Protein AF-A0A7V8ALY2-F1 (afdb_monomer)

Sequence (125 aa):
MNHLRNVELLQRAVDASQAALEVRSQETAPLLWAASQNNLGSALFMLGRNANDSEYLQQSVEAFRSALQVYELHGAVKMVVVAEKNLAKAVPLLESLRRRRVARPEWARNHAEDDGPEETPHLEN

Structure (mmCIF, N/CA/C/O backbone):
data_AF-A0A7V8ALY2-F1
#
_entry.id   AF-A0A7V8ALY2-F1
#
loop_
_atom_site.group_PDB
_atom_site.id
_atom_site.type_symbol
_atom_site.label_atom_id
_atom_site.label_alt_id
_atom_site.label_comp_id
_atom_site.label_asym_id
_atom_site.label_entity_id
_atom_site.label_seq_id
_atom_site.pdbx_PDB_ins_code
_atom_site.Cartn_x
_atom_site.Cartn_y
_atom_site.Cartn_z
_atom_site.occupancy
_atom_site.B_iso_or_equiv
_atom_site.auth_seq_id
_atom_site.auth_comp_id
_atom_site.auth_asym_id
_atom_site.auth_atom_id
_atom_site.pdbx_PDB_model_num
ATOM 1 N N . MET A 1 1 ? 4.102 -19.091 -20.046 1.0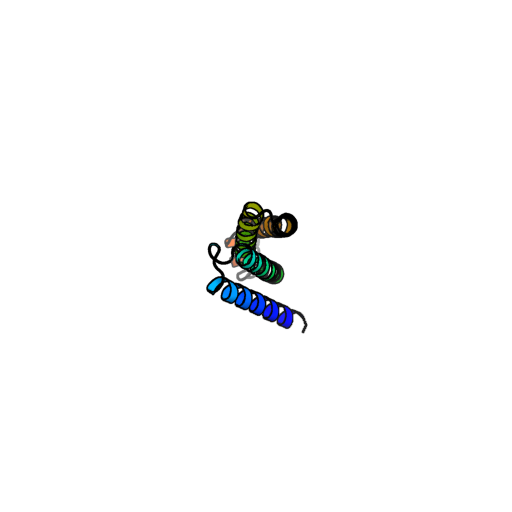0 45.12 1 MET A N 1
ATOM 2 C CA . MET A 1 1 ? 2.665 -18.772 -19.854 1.00 45.12 1 MET A CA 1
ATOM 3 C C . MET A 1 1 ? 2.280 -18.296 -18.433 1.00 45.12 1 MET A C 1
ATOM 5 O O . MET A 1 1 ? 1.096 -18.147 -18.175 1.00 45.12 1 MET A O 1
ATOM 9 N N . ASN A 1 2 ? 3.218 -17.957 -17.526 1.00 53.12 2 ASN A N 1
ATOM 10 C CA . ASN A 1 2 ? 2.896 -17.637 -16.114 1.00 53.12 2 ASN A CA 1
ATOM 11 C C . ASN A 1 2 ? 2.745 -16.139 -15.762 1.00 53.12 2 ASN A C 1
ATOM 13 O O . ASN A 1 2 ? 2.300 -15.826 -14.662 1.00 53.12 2 ASN A O 1
ATOM 17 N N . HIS A 1 3 ? 3.081 -15.202 -16.657 1.00 55.16 3 HIS A N 1
ATOM 18 C CA . HIS A 1 3 ? 3.002 -13.764 -16.344 1.00 55.16 3 HIS A CA 1
ATOM 19 C C . HIS A 1 3 ? 1.584 -13.186 -16.472 1.00 55.16 3 HIS A C 1
ATOM 21 O O . HIS A 1 3 ? 1.175 -12.401 -15.622 1.00 55.16 3 HIS A O 1
ATOM 27 N N . LEU A 1 4 ? 0.807 -13.633 -17.465 1.00 57.31 4 LEU A N 1
ATOM 28 C CA . LEU A 1 4 ? -0.558 -13.145 -17.714 1.00 57.31 4 LEU A CA 1
ATOM 29 C C . LEU A 1 4 ? -1.514 -13.477 -16.558 1.00 57.31 4 LEU A C 1
ATOM 31 O O . LEU A 1 4 ? -2.235 -12.606 -16.083 1.00 57.31 4 LEU A O 1
ATOM 35 N N . ARG A 1 5 ? -1.436 -14.708 -16.031 1.00 61.22 5 ARG A N 1
ATOM 36 C CA . ARG A 1 5 ? -2.252 -15.149 -14.888 1.00 61.22 5 ARG A CA 1
ATOM 37 C C . ARG A 1 5 ? -1.960 -14.338 -13.618 1.00 61.22 5 ARG A C 1
ATOM 39 O O . ARG A 1 5 ? -2.867 -14.109 -12.831 1.00 61.22 5 ARG A O 1
ATOM 46 N N . ASN A 1 6 ? -0.726 -13.868 -13.426 1.00 80.50 6 ASN A N 1
ATOM 47 C CA . ASN A 1 6 ? -0.377 -13.030 -12.276 1.00 80.50 6 ASN A CA 1
ATOM 48 C C . ASN A 1 6 ? -0.916 -11.602 -12.411 1.00 80.50 6 ASN A C 1
ATOM 50 O O . ASN A 1 6 ? -1.407 -11.060 -11.430 1.00 80.50 6 ASN A O 1
ATOM 54 N N . VAL A 1 7 ? -0.861 -10.999 -13.602 1.00 87.94 7 VAL A N 1
ATOM 55 C CA . VAL A 1 7 ? -1.400 -9.644 -13.824 1.00 87.94 7 VAL A CA 1
ATOM 56 C C . VAL A 1 7 ? -2.919 -9.624 -13.654 1.00 87.94 7 VAL A C 1
ATOM 58 O O . VAL A 1 7 ? -3.435 -8.764 -12.950 1.00 87.94 7 VAL A O 1
ATOM 61 N N . GLU A 1 8 ? -3.631 -10.607 -14.209 1.00 89.50 8 GLU A N 1
ATOM 62 C CA . GLU A 1 8 ? -5.090 -10.696 -14.075 1.00 89.50 8 GLU A CA 1
ATOM 63 C C . GLU A 1 8 ? -5.528 -10.874 -12.612 1.00 89.50 8 GLU A C 1
ATOM 65 O O . GLU A 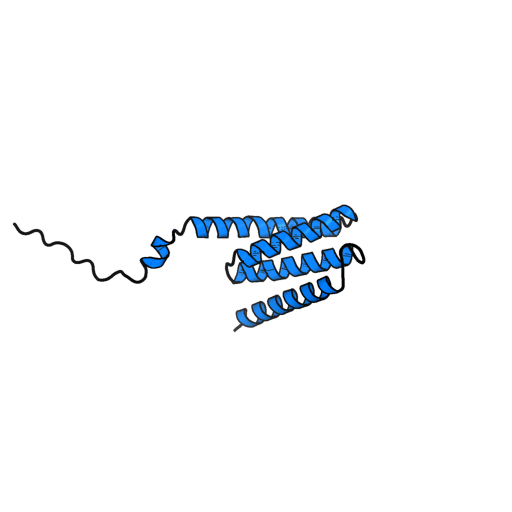1 8 ? -6.460 -10.217 -12.153 1.00 89.50 8 GLU A O 1
ATOM 70 N N . LEU A 1 9 ? -4.831 -11.718 -11.842 1.00 92.56 9 LEU A N 1
ATOM 71 C CA . LEU A 1 9 ? -5.114 -11.892 -10.413 1.00 92.56 9 LEU A CA 1
ATOM 72 C C . LEU A 1 9 ? -4.859 -10.614 -9.608 1.00 92.56 9 LEU A C 1
ATOM 74 O O . LEU A 1 9 ? -5.619 -10.306 -8.692 1.00 92.56 9 LEU A O 1
ATOM 78 N N . LEU A 1 10 ? -3.808 -9.865 -9.948 1.00 94.50 10 LEU A N 1
ATOM 79 C CA . LEU A 1 10 ? -3.521 -8.586 -9.306 1.00 94.50 10 LEU A CA 1
ATOM 80 C C . LEU A 1 10 ? -4.573 -7.533 -9.656 1.00 94.50 10 LEU A C 1
ATOM 82 O O . LEU A 1 10 ? -4.987 -6.797 -8.766 1.00 94.50 10 LEU A O 1
ATOM 86 N N . GLN A 1 11 ? -5.055 -7.502 -10.900 1.00 95.31 11 GLN A N 1
ATOM 87 C CA . GLN A 1 11 ? -6.138 -6.603 -11.291 1.00 95.31 11 GLN A CA 1
ATOM 88 C C . GLN A 1 11 ? -7.428 -6.931 -10.532 1.00 95.31 11 GLN A C 1
ATOM 90 O O . GLN A 1 11 ? -8.017 -6.052 -9.918 1.00 95.31 11 GLN A O 1
ATOM 95 N N . ARG A 1 12 ? -7.795 -8.214 -10.426 1.00 95.38 12 ARG A N 1
ATOM 96 C CA . ARG A 1 12 ? -8.941 -8.631 -9.599 1.00 95.38 12 ARG A CA 1
ATOM 97 C C . ARG A 1 12 ? -8.782 -8.239 -8.127 1.00 95.38 12 ARG A C 1
ATOM 99 O O . ARG A 1 12 ? -9.770 -7.931 -7.469 1.00 95.38 12 ARG A O 1
ATOM 106 N N . ALA A 1 13 ? -7.560 -8.260 -7.592 1.00 96.69 13 ALA A N 1
ATOM 107 C CA . ALA A 1 13 ? -7.294 -7.810 -6.226 1.00 96.69 13 ALA A CA 1
ATOM 108 C C . ALA A 1 13 ? -7.450 -6.286 -6.068 1.00 96.69 13 ALA A C 1
ATOM 110 O O . ALA A 1 13 ? -7.929 -5.841 -5.021 1.00 96.69 13 ALA A O 1
ATOM 111 N N . VAL A 1 14 ? -7.085 -5.502 -7.090 1.00 97.81 14 VAL A N 1
ATOM 112 C CA . VAL A 1 14 ? -7.380 -4.060 -7.159 1.00 97.81 14 VAL A CA 1
ATOM 113 C C . VAL A 1 14 ? -8.890 -3.847 -7.141 1.00 97.81 14 VAL A C 1
ATOM 115 O O . VAL A 1 14 ? -9.381 -3.181 -6.231 1.00 97.81 14 VAL A O 1
ATOM 118 N N . ASP A 1 15 ? -9.618 -4.490 -8.053 1.00 97.50 15 ASP A N 1
ATOM 119 C CA . ASP A 1 15 ? -11.067 -4.318 -8.204 1.00 97.50 15 ASP A CA 1
ATOM 120 C C . ASP A 1 15 ? -11.810 -4.707 -6.912 1.00 97.50 15 ASP A C 1
ATOM 122 O O . ASP A 1 15 ? -12.658 -3.969 -6.413 1.00 97.50 15 ASP A O 1
ATOM 126 N N . ALA A 1 16 ? -11.441 -5.835 -6.294 1.00 97.44 16 ALA A N 1
ATOM 127 C CA . ALA A 1 16 ? -12.030 -6.279 -5.031 1.00 97.44 16 ALA A CA 1
ATOM 128 C C . ALA A 1 16 ? -11.721 -5.328 -3.863 1.00 97.44 16 ALA A C 1
ATOM 130 O O . ALA A 1 16 ? -12.565 -5.125 -2.986 1.00 97.44 16 ALA A O 1
ATOM 131 N N . SER A 1 17 ? -10.519 -4.744 -3.831 1.00 96.94 17 SER A N 1
ATOM 132 C CA . SER A 1 17 ? -10.156 -3.771 -2.797 1.00 96.94 17 SER A CA 1
ATOM 133 C C . SER A 1 17 ? -10.903 -2.451 -2.993 1.00 96.94 17 SER A C 1
ATOM 135 O O . SER A 1 17 ? -11.361 -1.877 -2.010 1.00 96.94 17 SER A O 1
ATOM 137 N N . GLN A 1 18 ? -11.087 -2.003 -4.239 1.00 97.75 18 GLN A N 1
ATOM 138 C CA . GLN A 1 18 ? -11.886 -0.822 -4.579 1.00 97.75 18 GLN A CA 1
ATOM 139 C C . GLN A 1 18 ? -13.361 -1.016 -4.216 1.00 97.75 18 GLN A C 1
ATOM 141 O O . GLN A 1 18 ? -13.910 -0.191 -3.493 1.00 97.75 18 GLN A O 1
ATOM 146 N N . ALA A 1 19 ? -13.965 -2.150 -4.578 1.00 97.50 19 ALA A N 1
ATOM 147 C CA . ALA A 1 19 ? -15.335 -2.479 -4.179 1.00 97.50 19 ALA A CA 1
ATOM 148 C C . ALA A 1 19 ? -15.504 -2.511 -2.647 1.00 97.50 19 ALA A C 1
ATOM 150 O O . ALA A 1 19 ? -16.509 -2.061 -2.100 1.00 97.50 19 ALA A O 1
ATOM 151 N N . ALA A 1 20 ? -14.498 -2.998 -1.912 1.00 96.81 20 ALA A N 1
ATOM 152 C CA . ALA A 1 20 ? -14.525 -2.950 -0.454 1.00 96.81 20 ALA A CA 1
ATOM 153 C C . ALA A 1 20 ? -14.474 -1.512 0.098 1.00 96.81 20 ALA A C 1
ATOM 155 O O . ALA A 1 20 ? -15.075 -1.258 1.143 1.00 96.81 20 ALA A O 1
ATOM 156 N N . LEU A 1 21 ? -13.779 -0.591 -0.578 1.00 97.06 21 LEU A N 1
ATOM 157 C CA . LEU A 1 21 ? -13.685 0.830 -0.216 1.00 97.06 21 LEU A CA 1
ATOM 158 C C . LEU A 1 21 ? -14.959 1.625 -0.544 1.00 97.06 21 LEU A C 1
ATOM 160 O O . LEU A 1 21 ? -15.153 2.691 0.029 1.00 97.06 21 LEU A O 1
ATOM 164 N N . GLU A 1 22 ? -15.840 1.117 -1.409 1.00 95.94 22 GLU A N 1
ATOM 165 C CA . GLU A 1 22 ? -17.167 1.714 -1.640 1.00 95.94 22 GLU A CA 1
ATOM 166 C C . GLU A 1 22 ? -18.114 1.484 -0.454 1.00 95.94 22 GLU A C 1
ATOM 168 O O . GLU A 1 22 ? -18.954 2.326 -0.144 1.00 95.94 22 GLU A O 1
ATOM 173 N N . VAL A 1 23 ? -17.974 0.343 0.227 1.00 95.88 23 VAL A N 1
ATOM 174 C CA . VAL A 1 23 ? -18.842 -0.044 1.353 1.00 95.88 23 VAL A CA 1
ATOM 175 C C . VAL A 1 23 ? -18.235 0.349 2.698 1.00 95.88 23 VAL A C 1
ATOM 177 O O . VAL A 1 23 ? -18.946 0.724 3.628 1.00 95.88 23 VAL A O 1
ATOM 180 N N . ARG A 1 24 ? -16.912 0.230 2.836 1.00 92.56 24 ARG A N 1
ATOM 181 C CA . ARG A 1 24 ? -16.189 0.595 4.057 1.00 92.56 24 ARG A CA 1
ATOM 182 C C . ARG A 1 24 ? -15.766 2.042 3.923 1.00 92.56 24 ARG A C 1
ATOM 184 O O . ARG A 1 24 ? -15.052 2.362 2.986 1.00 92.56 24 ARG A O 1
ATOM 191 N N . SER A 1 25 ? -16.116 2.888 4.884 1.00 94.38 25 SER A N 1
ATOM 192 C CA . SER A 1 25 ? -15.556 4.238 4.974 1.00 94.38 25 SER A CA 1
ATOM 193 C C . SER A 1 25 ? -14.603 4.352 6.158 1.00 94.38 25 SER A C 1
ATOM 195 O O . SER A 1 25 ? -14.657 3.560 7.106 1.00 94.38 25 SER A O 1
ATOM 197 N N . GLN A 1 26 ? -13.735 5.362 6.116 1.00 92.00 26 GLN A N 1
ATOM 198 C CA . GLN A 1 26 ? -12.846 5.686 7.230 1.00 92.00 26 GLN A CA 1
ATOM 199 C C . GLN A 1 26 ? -13.629 5.998 8.519 1.00 92.00 26 GLN A C 1
ATOM 201 O O . GLN A 1 26 ? -13.154 5.702 9.608 1.00 92.00 26 GLN A O 1
ATOM 206 N N . GLU A 1 27 ? -14.844 6.535 8.403 1.00 93.12 27 GLU A N 1
ATOM 207 C CA . GLU A 1 27 ? -15.705 6.887 9.537 1.00 93.12 27 GLU A CA 1
ATOM 208 C C . GLU A 1 27 ? -16.417 5.671 10.144 1.00 93.12 27 GLU A C 1
ATOM 210 O O . GLU A 1 27 ? -16.491 5.528 11.362 1.00 93.12 27 GLU A O 1
ATOM 215 N N . THR A 1 28 ? -16.944 4.780 9.299 1.00 95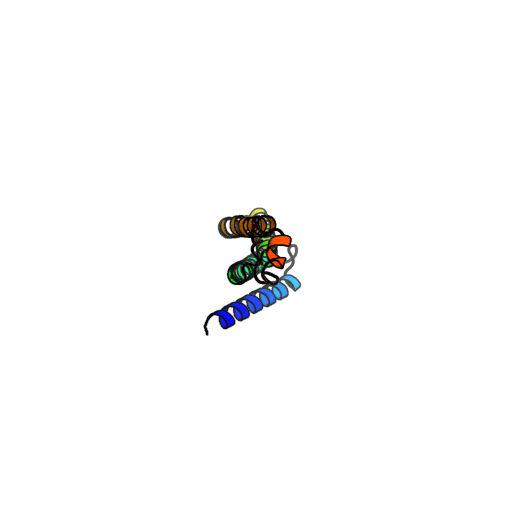.25 28 THR A N 1
ATOM 216 C CA . THR A 1 28 ? -17.816 3.674 9.736 1.00 95.25 28 THR A CA 1
ATOM 217 C C . THR A 1 28 ? -17.044 2.411 10.094 1.00 95.25 28 THR A C 1
ATOM 219 O O . THR A 1 28 ? -17.475 1.633 10.944 1.00 95.25 28 THR A O 1
ATOM 222 N N . ALA A 1 29 ? -15.901 2.185 9.445 1.00 97.31 29 ALA A N 1
ATOM 223 C CA . ALA A 1 29 ? -15.109 0.975 9.605 1.00 97.31 29 ALA A CA 1
ATOM 224 C C . ALA A 1 29 ? -13.606 1.256 9.400 1.00 97.31 29 ALA A C 1
ATOM 226 O O . ALA A 1 29 ? -12.989 0.644 8.523 1.00 97.31 29 ALA A O 1
ATOM 227 N N . PRO A 1 30 ? -12.981 2.135 10.210 1.00 97.94 30 PRO A N 1
ATOM 228 C CA . PRO A 1 30 ? -11.638 2.671 9.963 1.00 97.94 30 PRO A CA 1
ATOM 229 C C . PRO A 1 30 ? -10.579 1.591 9.726 1.00 97.94 30 PRO A C 1
ATOM 231 O O . PRO A 1 30 ? -9.879 1.606 8.715 1.00 97.94 30 PRO A O 1
ATOM 234 N N . LEU A 1 31 ? -10.486 0.594 10.611 1.00 98.25 31 LEU A N 1
ATOM 235 C CA . LEU A 1 31 ? -9.478 -0.465 10.485 1.00 98.25 31 LEU A CA 1
ATOM 236 C C . LEU A 1 31 ? -9.706 -1.372 9.265 1.00 98.25 31 LEU A C 1
ATOM 238 O O . LEU A 1 31 ? -8.742 -1.849 8.664 1.00 98.25 31 LEU A O 1
ATOM 242 N N . LEU A 1 32 ? -10.964 -1.600 8.871 1.00 98.19 32 LEU A N 1
ATOM 243 C CA . LEU A 1 32 ? -11.295 -2.386 7.678 1.00 98.19 32 LEU A CA 1
ATOM 244 C C . LEU A 1 32 ? -11.067 -1.583 6.393 1.00 98.19 32 LEU A C 1
ATOM 246 O O . LEU A 1 32 ? -10.610 -2.143 5.394 1.00 98.19 32 LEU A O 1
ATOM 250 N N . TRP A 1 33 ? -11.348 -0.281 6.414 1.00 98.62 33 TRP A N 1
ATOM 251 C CA . TRP A 1 33 ? -10.998 0.643 5.340 1.00 98.62 33 TRP A CA 1
ATOM 252 C C . TRP A 1 33 ? -9.480 0.671 5.132 1.00 98.62 33 TRP A C 1
ATOM 254 O O . TRP A 1 33 ? -9.007 0.425 4.025 1.00 98.62 33 TRP A O 1
ATOM 264 N N . ALA A 1 34 ? -8.706 0.819 6.210 1.00 98.62 34 ALA A N 1
ATOM 265 C CA . ALA A 1 34 ? -7.245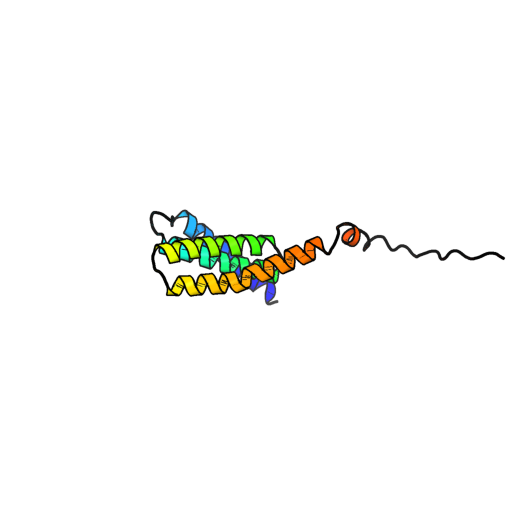 0.801 6.172 1.00 98.62 34 ALA A CA 1
ATOM 266 C C . ALA A 1 34 ? -6.682 -0.532 5.652 1.00 98.62 34 ALA A C 1
ATOM 268 O O . ALA A 1 34 ? -5.758 -0.547 4.843 1.00 98.62 34 ALA A O 1
ATOM 269 N N . ALA A 1 35 ? -7.272 -1.666 6.049 1.00 98.31 35 ALA A N 1
ATOM 270 C CA . ALA A 1 35 ? -6.918 -2.975 5.494 1.00 98.31 35 ALA A CA 1
ATOM 271 C C . ALA A 1 35 ? -7.188 -3.071 3.988 1.00 98.31 35 ALA A C 1
ATOM 273 O O . ALA A 1 35 ? -6.376 -3.630 3.253 1.00 98.31 35 ALA A O 1
ATOM 274 N N . SER A 1 36 ? -8.293 -2.487 3.525 1.00 98.44 36 SER A N 1
ATOM 275 C CA . SER A 1 36 ? -8.638 -2.452 2.101 1.00 98.44 36 SER A CA 1
ATOM 276 C C . SER A 1 36 ? -7.650 -1.574 1.322 1.00 98.44 36 SER A C 1
ATOM 278 O O . SER A 1 36 ? -7.148 -2.008 0.289 1.00 98.44 36 SER A O 1
ATO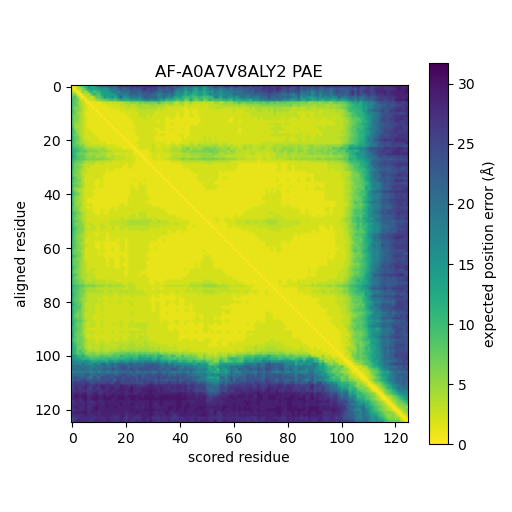M 280 N N . GLN A 1 37 ? -7.259 -0.418 1.873 1.00 98.69 37 GLN A N 1
ATOM 281 C CA . GLN A 1 37 ? -6.198 0.429 1.313 1.00 98.69 37 GLN A CA 1
ATOM 282 C C . GLN A 1 37 ? -4.835 -0.281 1.264 1.00 98.69 37 GLN A C 1
ATOM 284 O O . GLN A 1 37 ? -4.148 -0.245 0.247 1.00 98.69 37 GLN A O 1
ATOM 289 N N . ASN A 1 38 ? -4.436 -0.995 2.320 1.00 98.62 38 ASN A N 1
ATOM 290 C CA . ASN A 1 38 ? -3.176 -1.745 2.321 1.00 98.62 38 ASN A CA 1
ATOM 291 C C . ASN A 1 38 ? -3.166 -2.878 1.274 1.00 98.62 38 ASN A C 1
ATOM 293 O O . ASN A 1 38 ? -2.143 -3.140 0.633 1.00 98.62 38 ASN A O 1
ATOM 297 N N . ASN A 1 39 ? -4.299 -3.554 1.080 1.00 98.25 39 ASN A N 1
ATOM 298 C CA . ASN A 1 39 ? -4.430 -4.597 0.063 1.00 98.25 39 ASN A CA 1
ATOM 299 C C . ASN A 1 39 ? -4.386 -4.008 -1.351 1.00 98.25 39 ASN A C 1
ATOM 301 O O . ASN A 1 39 ? -3.640 -4.515 -2.192 1.00 98.25 39 ASN A O 1
ATOM 305 N N . LEU A 1 40 ? -5.092 -2.894 -1.573 1.00 98.69 40 LEU A N 1
ATOM 306 C CA . LEU A 1 40 ? -5.032 -2.122 -2.811 1.00 98.69 40 LEU A CA 1
ATOM 307 C C . LEU A 1 40 ? -3.587 -1.712 -3.126 1.00 98.69 40 LEU A C 1
ATOM 309 O O . LEU A 1 40 ? -3.075 -2.017 -4.203 1.00 98.69 40 LEU A O 1
ATOM 313 N N . GLY A 1 41 ? -2.889 -1.123 -2.152 1.00 98.69 41 GLY A N 1
ATOM 314 C CA . GLY A 1 41 ? -1.494 -0.719 -2.295 1.00 98.69 41 GLY A CA 1
ATOM 315 C C . GLY A 1 41 ? -0.564 -1.880 -2.649 1.00 98.69 41 GLY A C 1
ATOM 316 O O . GLY A 1 41 ? 0.334 -1.722 -3.477 1.00 98.69 41 GLY A O 1
ATOM 317 N N . SER A 1 42 ? -0.801 -3.070 -2.091 1.00 98.44 42 SER A N 1
ATOM 318 C CA . SER A 1 42 ? -0.004 -4.272 -2.374 1.00 98.44 42 SER A CA 1
ATOM 319 C C . SER A 1 42 ? -0.216 -4.792 -3.795 1.00 98.44 42 SER A C 1
ATOM 321 O O . SER A 1 42 ? 0.753 -5.150 -4.468 1.00 98.44 42 SER A O 1
ATOM 323 N N . ALA A 1 43 ? -1.463 -4.809 -4.270 1.00 98.19 43 ALA A N 1
ATOM 324 C CA . ALA A 1 43 ? -1.782 -5.223 -5.632 1.00 98.19 43 ALA A CA 1
ATOM 325 C C . ALA A 1 43 ? -1.198 -4.243 -6.665 1.00 98.19 43 ALA A C 1
ATOM 327 O O . ALA A 1 43 ? -0.508 -4.665 -7.597 1.00 98.19 43 ALA A O 1
ATOM 328 N N . LEU A 1 44 ? -1.371 -2.937 -6.435 1.00 98.56 44 LEU A N 1
ATOM 329 C CA . LEU A 1 44 ? -0.814 -1.869 -7.270 1.00 98.56 44 LEU A CA 1
ATOM 330 C C . LEU A 1 44 ? 0.720 -1.886 -7.289 1.00 98.56 44 LEU A C 1
ATOM 332 O O . LEU A 1 44 ? 1.320 -1.745 -8.352 1.00 98.56 44 LEU A O 1
ATOM 336 N N . PHE A 1 45 ? 1.376 -2.139 -6.149 1.00 98.38 45 PHE A N 1
ATOM 337 C CA . PHE A 1 45 ? 2.836 -2.279 -6.092 1.00 98.38 45 PHE A CA 1
ATOM 338 C C . PHE A 1 45 ? 3.329 -3.385 -7.030 1.00 98.38 45 PHE A C 1
ATOM 340 O O . PHE A 1 45 ? 4.290 -3.208 -7.779 1.00 98.38 45 PHE A O 1
ATOM 347 N N . MET A 1 46 ? 2.666 -4.541 -6.985 1.00 96.94 46 MET A N 1
ATOM 348 C CA . MET A 1 46 ? 3.026 -5.690 -7.808 1.00 96.94 46 MET A CA 1
ATOM 349 C C . MET A 1 46 ? 2.780 -5.417 -9.296 1.00 96.94 46 MET A C 1
ATOM 351 O O . MET A 1 46 ? 3.633 -5.771 -10.110 1.00 96.94 46 MET A O 1
ATOM 355 N N . LEU A 1 47 ? 1.668 -4.760 -9.649 1.00 96.38 47 LEU A N 1
ATOM 356 C CA . LEU A 1 47 ? 1.385 -4.329 -11.023 1.00 96.38 47 LEU A CA 1
ATOM 357 C C . LEU A 1 47 ? 2.445 -3.347 -11.525 1.00 96.38 47 LEU A C 1
ATOM 359 O O . LEU A 1 47 ? 3.086 -3.615 -12.539 1.00 96.38 47 LEU A O 1
ATOM 363 N N . GLY A 1 48 ? 2.710 -2.276 -10.775 1.00 96.19 48 GLY A N 1
ATOM 364 C CA . GLY A 1 48 ? 3.699 -1.261 -11.139 1.00 96.19 48 GLY A CA 1
ATOM 365 C C . GLY A 1 48 ? 5.109 -1.827 -11.272 1.00 96.19 48 GLY A C 1
ATOM 366 O O . GLY A 1 48 ? 5.829 -1.502 -12.214 1.00 96.19 48 GLY A O 1
ATOM 367 N N . ARG A 1 49 ? 5.498 -2.758 -10.395 1.00 95.38 49 ARG A N 1
ATOM 368 C CA . ARG A 1 49 ? 6.786 -3.450 -10.508 1.00 95.38 49 ARG A CA 1
ATOM 369 C C . ARG A 1 49 ? 6.861 -4.344 -11.746 1.00 95.38 49 ARG A C 1
ATOM 371 O O . ARG A 1 49 ? 7.891 -4.347 -12.412 1.00 95.38 49 ARG A O 1
ATOM 378 N N . ASN A 1 50 ? 5.805 -5.100 -12.047 1.00 93.69 50 ASN A N 1
ATOM 379 C CA . ASN A 1 50 ? 5.784 -6.018 -13.189 1.00 93.69 50 ASN A CA 1
ATOM 380 C C . ASN A 1 50 ? 5.740 -5.270 -14.531 1.00 93.69 50 ASN A C 1
ATOM 382 O O . ASN A 1 50 ? 6.368 -5.710 -15.489 1.00 93.69 50 ASN A O 1
ATOM 386 N N . ALA A 1 51 ? 5.013 -4.153 -14.588 1.00 92.56 51 ALA A N 1
ATOM 387 C CA . ALA A 1 51 ? 4.860 -3.323 -15.781 1.00 92.56 51 ALA A CA 1
ATOM 388 C C . ALA A 1 51 ? 5.937 -2.229 -15.910 1.00 92.56 51 ALA A C 1
ATOM 390 O O . ALA A 1 51 ? 5.992 -1.548 -16.929 1.00 92.56 51 ALA A O 1
ATOM 391 N N . ASN A 1 52 ? 6.797 -2.057 -14.895 1.00 93.56 52 ASN A N 1
ATOM 392 C CA . ASN A 1 52 ? 7.736 -0.936 -14.791 1.00 93.56 52 ASN A CA 1
ATOM 393 C C . ASN A 1 52 ? 7.016 0.424 -14.941 1.00 93.56 52 ASN A C 1
ATOM 395 O O . ASN A 1 52 ? 7.506 1.339 -15.605 1.00 93.56 52 ASN A O 1
ATOM 399 N N . ASP A 1 53 ? 5.845 0.525 -14.309 1.00 94.44 53 ASP A N 1
ATOM 400 C CA . ASP A 1 53 ? 4.918 1.650 -14.394 1.00 94.44 53 ASP A CA 1
ATOM 401 C C . ASP A 1 53 ? 4.932 2.467 -13.094 1.00 94.44 53 ASP A C 1
ATOM 403 O O . ASP A 1 53 ? 4.608 1.975 -12.008 1.00 94.44 53 ASP A O 1
ATOM 407 N N . SER A 1 54 ? 5.328 3.735 -13.208 1.00 96.19 54 SER A N 1
ATOM 408 C CA . SER A 1 54 ? 5.394 4.665 -12.082 1.00 96.19 54 SER A CA 1
ATOM 409 C C . SER A 1 54 ? 4.027 5.088 -11.555 1.00 96.19 54 SER A C 1
ATOM 411 O O . SER A 1 54 ? 3.949 5.479 -10.396 1.00 96.19 54 SER A O 1
ATOM 413 N N . GLU A 1 55 ? 2.977 5.028 -12.370 1.00 96.88 55 GLU A N 1
ATOM 414 C CA . GLU A 1 55 ? 1.635 5.456 -11.976 1.00 96.88 55 GLU A CA 1
ATOM 415 C C . GLU A 1 55 ? 1.032 4.474 -10.966 1.00 96.88 55 GLU A C 1
ATOM 417 O O . GLU A 1 55 ? 0.654 4.857 -9.859 1.00 96.88 55 GLU A O 1
ATOM 422 N N . TYR A 1 56 ? 1.095 3.173 -11.259 1.00 97.81 56 TYR A N 1
ATOM 423 C CA . TYR A 1 56 ? 0.704 2.141 -10.295 1.00 97.81 56 TYR A CA 1
ATOM 424 C C . TYR A 1 56 ? 1.533 2.188 -9.004 1.00 97.81 56 TYR A C 1
ATOM 426 O O . TYR A 1 56 ? 1.000 1.992 -7.911 1.00 97.81 56 TYR A O 1
ATOM 434 N N . LEU A 1 57 ? 2.837 2.478 -9.095 1.00 98.44 57 LEU A N 1
ATOM 435 C CA . LEU A 1 57 ? 3.667 2.636 -7.897 1.00 98.44 57 LEU A CA 1
ATOM 436 C C . LEU A 1 57 ? 3.308 3.887 -7.090 1.00 98.44 57 LEU A C 1
ATOM 438 O O . LEU A 1 57 ? 3.406 3.860 -5.864 1.00 98.44 57 LEU A O 1
ATOM 442 N N . GLN A 1 58 ? 2.888 4.966 -7.746 1.00 98.69 58 GLN A N 1
ATOM 443 C CA . GLN A 1 58 ? 2.422 6.168 -7.068 1.00 98.69 58 GLN A CA 1
ATOM 444 C C . GLN A 1 58 ? 1.129 5.900 -6.294 1.00 98.69 58 GLN A C 1
ATOM 446 O O . GLN A 1 58 ? 1.094 6.133 -5.084 1.00 98.69 58 GLN A O 1
ATOM 451 N N . GLN A 1 59 ? 0.127 5.311 -6.946 1.00 98.69 59 GLN A N 1
ATOM 452 C CA . GLN A 1 59 ? -1.139 4.946 -6.301 1.00 98.69 59 GLN A CA 1
ATOM 453 C C . GLN A 1 59 ? -0.925 3.948 -5.152 1.00 98.69 59 GLN A C 1
ATOM 455 O O . GLN A 1 59 ? -1.569 4.029 -4.108 1.00 98.69 59 GLN A O 1
ATOM 460 N N . SER A 1 60 ? 0.041 3.035 -5.297 1.00 98.81 60 SER A N 1
ATOM 461 C CA . SER A 1 60 ? 0.447 2.123 -4.227 1.00 98.81 60 SER A CA 1
ATOM 462 C C . SER A 1 60 ? 0.964 2.853 -2.981 1.00 98.81 60 SER A C 1
ATOM 464 O O . SER A 1 60 ? 0.536 2.553 -1.864 1.00 98.81 60 SER A O 1
ATOM 466 N N . VAL A 1 61 ? 1.862 3.831 -3.158 1.00 98.88 61 VAL A N 1
ATOM 467 C CA . VAL A 1 61 ? 2.400 4.649 -2.056 1.00 98.88 61 VAL A CA 1
ATOM 468 C C . VAL A 1 61 ? 1.290 5.440 -1.366 1.00 98.88 61 VAL A C 1
ATOM 470 O O . VAL A 1 61 ? 1.274 5.514 -0.137 1.00 98.88 61 VAL A O 1
ATOM 473 N N . GLU A 1 62 ? 0.366 6.013 -2.134 1.00 98.81 62 GLU A N 1
ATOM 474 C CA . GLU A 1 62 ? -0.778 6.757 -1.601 1.00 98.81 62 GLU A CA 1
ATOM 475 C C . GLU A 1 62 ? -1.673 5.851 -0.744 1.00 98.81 62 GLU A C 1
ATOM 477 O O . GLU A 1 62 ? -1.910 6.159 0.425 1.00 98.81 62 GLU A O 1
ATOM 482 N N . ALA A 1 63 ? -2.051 4.677 -1.257 1.00 98.75 63 ALA A N 1
ATOM 483 C CA . ALA A 1 63 ? -2.873 3.715 -0.527 1.00 98.75 63 ALA A 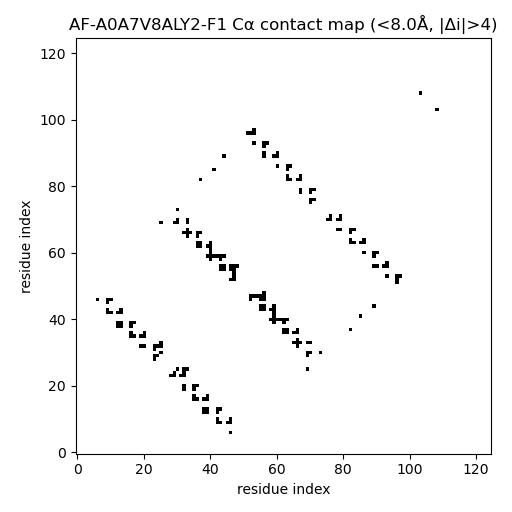CA 1
ATOM 484 C C . ALA A 1 63 ? -2.200 3.227 0.773 1.00 98.75 63 ALA A C 1
ATOM 486 O O . ALA A 1 63 ? -2.835 3.167 1.829 1.00 98.75 63 ALA A O 1
ATOM 487 N N . PHE A 1 64 ? -0.893 2.937 0.749 1.00 98.81 64 PHE A N 1
ATOM 488 C CA . PHE A 1 64 ? -0.168 2.552 1.963 1.00 98.81 64 PHE A CA 1
ATOM 489 C C . PHE A 1 64 ? -0.078 3.681 2.996 1.00 98.81 64 PHE A C 1
ATOM 491 O O . PHE A 1 64 ? -0.197 3.404 4.189 1.00 98.81 64 PHE A O 1
ATOM 498 N N . ARG A 1 65 ? 0.104 4.940 2.572 1.00 98.88 65 ARG A N 1
ATOM 499 C CA . ARG A 1 65 ? 0.098 6.101 3.482 1.00 98.88 65 ARG A CA 1
ATOM 500 C C . ARG A 1 65 ? -1.268 6.297 4.130 1.00 98.88 65 ARG A C 1
ATOM 502 O O . ARG A 1 65 ? -1.335 6.504 5.338 1.00 98.88 65 ARG A O 1
ATOM 509 N N . SER A 1 66 ? -2.343 6.170 3.355 1.00 98.50 66 SER A N 1
ATOM 510 C CA . SER A 1 66 ? -3.712 6.218 3.871 1.00 98.50 66 SER A CA 1
ATOM 511 C C . SER A 1 66 ? -3.975 5.117 4.900 1.00 98.50 66 SER A C 1
ATOM 513 O O . SER A 1 66 ? -4.524 5.386 5.967 1.00 98.50 66 SER A O 1
ATOM 515 N N . ALA A 1 67 ? -3.539 3.884 4.622 1.00 98.75 67 ALA A N 1
ATOM 516 C CA . ALA A 1 67 ? -3.647 2.785 5.577 1.00 98.75 67 ALA A CA 1
ATOM 517 C C . ALA A 1 67 ? -2.840 3.053 6.860 1.00 98.75 67 ALA A C 1
ATOM 519 O O . ALA A 1 67 ? -3.369 2.887 7.958 1.00 98.75 67 ALA A O 1
ATOM 520 N N . LEU A 1 68 ? -1.585 3.500 6.721 1.00 98.75 68 LEU A N 1
ATOM 521 C CA . LEU A 1 68 ? -0.691 3.817 7.836 1.00 98.75 68 LEU A CA 1
ATOM 522 C C . LEU A 1 68 ? -1.310 4.854 8.778 1.00 98.75 68 LEU A C 1
ATOM 524 O O . LEU A 1 68 ? -1.396 4.594 9.974 1.00 98.75 68 LEU A O 1
ATOM 528 N N . GLN A 1 69 ? -1.816 5.964 8.235 1.00 98.62 69 GLN A N 1
ATOM 529 C CA . GLN A 1 69 ? -2.423 7.037 9.026 1.00 98.62 69 GLN A CA 1
ATOM 530 C C . GLN A 1 69 ? -3.564 6.522 9.913 1.00 98.62 69 GLN A C 1
ATOM 532 O O . GLN A 1 69 ? -3.664 6.867 11.090 1.00 98.62 69 GLN A O 1
ATOM 537 N N . VAL A 1 70 ? -4.430 5.669 9.365 1.00 98.62 70 VAL A N 1
ATOM 538 C CA . VAL A 1 70 ? -5.549 5.103 10.124 1.00 98.62 70 VAL A CA 1
ATOM 539 C C . VAL A 1 70 ? -5.069 4.055 11.129 1.00 98.62 70 VAL A C 1
ATOM 541 O O . VAL A 1 70 ? -5.584 3.993 12.244 1.00 98.62 70 VAL A O 1
ATOM 544 N N . TYR A 1 71 ? -4.065 3.247 10.787 1.00 98.62 71 TYR A N 1
ATOM 545 C CA . TYR A 1 71 ? -3.485 2.304 11.742 1.00 98.62 71 TYR A CA 1
ATOM 546 C C . TYR A 1 71 ? -2.827 2.998 12.935 1.00 98.62 71 TYR A C 1
ATOM 548 O O . TYR A 1 71 ? -3.000 2.528 14.059 1.00 98.62 71 TYR A O 1
ATOM 556 N N . GLU A 1 72 ? -2.123 4.107 12.713 1.00 98.50 72 GLU A N 1
ATOM 557 C CA . GLU A 1 72 ? -1.547 4.936 13.775 1.00 98.50 72 GLU A CA 1
ATOM 558 C C . GLU A 1 72 ? -2.642 5.534 14.659 1.00 98.50 72 GLU A C 1
ATOM 560 O O . GLU A 1 72 ? -2.608 5.362 15.878 1.00 98.50 72 GLU A O 1
ATOM 565 N N . LEU A 1 73 ? -3.661 6.149 14.045 1.00 98.31 73 LEU A N 1
ATOM 566 C CA . LEU A 1 73 ? -4.772 6.786 14.758 1.00 98.31 73 LEU A CA 1
ATOM 567 C C . LEU A 1 73 ? -5.522 5.814 15.681 1.00 98.31 73 LEU A C 1
ATOM 569 O O . LEU A 1 73 ? -5.975 6.200 16.756 1.00 98.31 73 LEU A O 1
ATOM 573 N N . HIS A 1 74 ? -5.646 4.551 15.275 1.00 97.94 74 HIS A N 1
ATOM 574 C CA . HIS A 1 74 ? -6.379 3.524 16.017 1.00 97.94 74 HIS A CA 1
ATOM 575 C C . HIS A 1 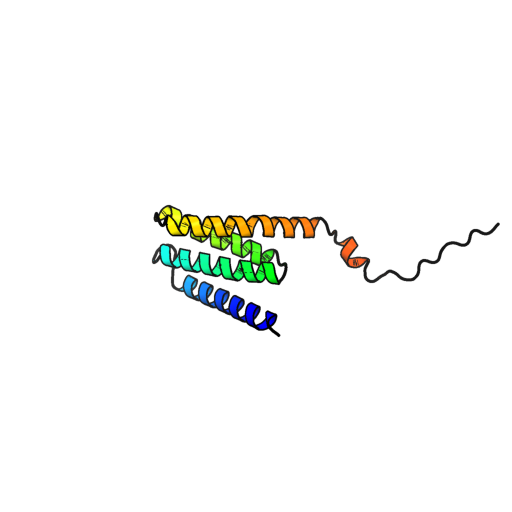74 ? -5.475 2.550 16.792 1.00 97.94 74 HIS A C 1
ATOM 577 O O . HIS A 1 74 ? -5.956 1.526 17.279 1.00 97.94 74 HIS A O 1
ATOM 583 N N . GLY A 1 75 ? -4.173 2.833 16.915 1.00 97.50 75 GLY A N 1
ATOM 584 C CA . GLY A 1 75 ? -3.249 2.029 17.725 1.00 97.50 75 GLY A CA 1
ATOM 585 C C . GLY A 1 75 ? -3.020 0.602 17.208 1.00 97.50 75 GLY A C 1
ATOM 586 O O . GLY A 1 75 ? -2.647 -0.291 17.973 1.00 97.50 75 GLY A O 1
ATOM 587 N N . ALA A 1 76 ? -3.218 0.353 15.912 1.00 98.00 76 ALA A N 1
ATOM 588 C CA . ALA A 1 76 ? -3.011 -0.950 15.286 1.00 98.00 76 ALA A CA 1
ATOM 589 C C . ALA A 1 76 ? -1.516 -1.206 15.008 1.00 98.00 76 ALA A C 1
ATOM 591 O O . ALA A 1 76 ? -1.103 -1.388 13.865 1.00 98.00 76 ALA A O 1
ATOM 592 N N . VAL A 1 77 ? -0.692 -1.252 16.062 1.00 97.50 77 VAL A N 1
ATOM 593 C CA . VAL A 1 77 ? 0.788 -1.265 15.998 1.00 97.50 77 VAL A CA 1
ATOM 594 C C . VAL A 1 77 ? 1.349 -2.332 15.051 1.00 97.50 77 VAL A C 1
ATOM 596 O O . VAL A 1 77 ? 2.269 -2.071 14.281 1.00 97.50 77 VAL A O 1
ATOM 599 N N . LYS A 1 78 ? 0.780 -3.544 15.052 1.00 98.00 78 LYS A N 1
ATOM 600 C CA . LYS A 1 78 ? 1.222 -4.608 14.132 1.00 98.00 78 LYS A CA 1
ATOM 601 C C . LYS A 1 78 ? 1.032 -4.217 12.664 1.00 98.00 78 LYS A C 1
ATOM 603 O O . LYS A 1 78 ? 1.866 -4.559 11.833 1.00 98.00 78 LYS A O 1
ATOM 608 N N . MET A 1 79 ? -0.053 -3.511 12.359 1.00 98.38 79 MET A N 1
ATOM 609 C CA . MET A 1 79 ? -0.384 -3.077 11.005 1.00 98.38 79 MET A CA 1
ATOM 610 C C . MET A 1 79 ? 0.411 -1.842 10.580 1.00 98.38 79 MET A C 1
ATOM 612 O O . MET A 1 79 ? 0.789 -1.764 9.414 1.00 98.38 79 MET A O 1
ATOM 616 N N . VAL A 1 80 ? 0.756 -0.951 11.517 1.00 98.69 80 VAL A N 1
ATOM 617 C CA . VAL A 1 80 ? 1.709 0.154 11.294 1.00 98.69 80 VAL A CA 1
ATOM 618 C C . VAL A 1 80 ? 3.018 -0.389 10.717 1.00 98.69 80 VAL A C 1
ATOM 620 O O . VAL A 1 80 ? 3.396 -0.035 9.604 1.00 98.69 80 VAL A O 1
ATOM 623 N N . VAL A 1 81 ? 3.627 -1.372 11.390 1.00 98.50 81 VAL A N 1
ATOM 624 C CA . VAL A 1 81 ? 4.892 -1.986 10.944 1.00 98.50 81 VAL A CA 1
ATOM 625 C C . VAL A 1 81 ? 4.773 -2.622 9.553 1.00 98.50 81 VAL A C 1
ATOM 627 O O . VAL A 1 81 ? 5.731 -2.633 8.777 1.00 98.50 81 VAL A O 1
ATOM 630 N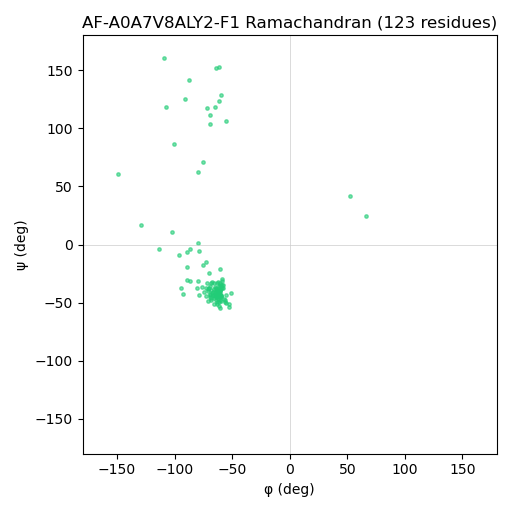 N . VAL A 1 82 ? 3.612 -3.191 9.217 1.00 98.25 82 VAL A N 1
ATOM 631 C CA . VAL A 1 82 ? 3.366 -3.762 7.884 1.00 98.25 82 VAL A CA 1
ATOM 632 C C . VAL A 1 82 ? 3.302 -2.659 6.825 1.00 98.25 82 VAL A C 1
ATOM 634 O O . VAL A 1 82 ? 3.977 -2.772 5.800 1.00 98.25 82 VAL A O 1
ATOM 637 N N . ALA A 1 83 ? 2.546 -1.589 7.075 1.00 98.19 83 ALA A N 1
ATOM 638 C CA . ALA A 1 83 ? 2.414 -0.470 6.148 1.00 98.19 83 ALA A CA 1
ATOM 639 C C . ALA A 1 83 ? 3.754 0.261 5.932 1.00 98.19 83 ALA A C 1
ATOM 641 O O . ALA A 1 83 ? 4.120 0.547 4.792 1.00 98.19 83 ALA A O 1
ATOM 642 N N . GLU A 1 84 ? 4.548 0.462 6.986 1.00 98.44 84 GLU A N 1
ATOM 643 C CA . GLU A 1 84 ? 5.897 1.037 6.890 1.00 98.44 84 GLU A CA 1
ATOM 644 C C . GLU A 1 84 ? 6.833 0.177 6.034 1.00 98.44 84 GLU A C 1
ATOM 646 O O . GLU A 1 84 ? 7.527 0.685 5.152 1.00 98.44 84 GLU A O 1
ATOM 651 N N . LYS A 1 85 ? 6.823 -1.148 6.231 1.00 98.69 85 LYS A N 1
ATOM 652 C CA . LYS A 1 85 ? 7.612 -2.080 5.407 1.00 98.69 85 LYS A CA 1
ATOM 653 C C . LYS A 1 85 ? 7.204 -2.046 3.940 1.00 98.69 85 LYS A C 1
ATOM 655 O O . LYS A 1 85 ? 8.052 -2.224 3.065 1.00 98.69 85 LYS A O 1
ATOM 660 N N . ASN A 1 86 ? 5.919 -1.857 3.668 1.00 98.50 86 ASN A N 1
ATOM 661 C CA . ASN A 1 86 ? 5.410 -1.724 2.312 1.00 98.50 86 ASN A CA 1
ATOM 662 C C . ASN A 1 86 ? 5.873 -0.404 1.675 1.00 98.50 86 ASN A C 1
ATOM 664 O O . ASN A 1 86 ? 6.408 -0.417 0.564 1.00 98.50 86 ASN A O 1
ATOM 668 N N . LEU A 1 87 ? 5.792 0.711 2.406 1.00 98.75 87 LEU A N 1
ATOM 669 C CA . LEU A 1 87 ? 6.298 2.016 1.964 1.00 98.75 87 LEU A CA 1
ATOM 670 C C . LEU A 1 87 ? 7.808 2.009 1.713 1.00 98.75 87 LEU A C 1
ATOM 672 O O . LEU A 1 87 ? 8.255 2.517 0.684 1.00 98.75 87 LEU A O 1
ATOM 676 N N . ALA A 1 88 ? 8.581 1.360 2.586 1.00 98.56 88 ALA A N 1
ATOM 677 C CA . ALA A 1 88 ? 10.030 1.214 2.445 1.00 98.56 88 ALA A CA 1
ATOM 678 C C . ALA A 1 88 ? 10.444 0.468 1.162 1.00 98.56 88 ALA A C 1
ATOM 680 O O . ALA A 1 88 ? 11.575 0.609 0.702 1.00 98.56 88 ALA A O 1
ATOM 681 N N . LYS A 1 89 ? 9.536 -0.312 0.558 1.00 98.31 89 LYS A N 1
ATOM 682 C CA . LYS A 1 89 ? 9.745 -0.956 -0.749 1.00 98.31 89 LYS A CA 1
ATOM 683 C C . LYS A 1 89 ? 9.215 -0.109 -1.904 1.00 98.31 89 LYS A C 1
ATOM 685 O O . LYS A 1 89 ? 9.866 -0.024 -2.944 1.00 98.31 89 LYS A O 1
ATOM 690 N N . ALA A 1 90 ? 8.034 0.484 -1.742 1.00 98.31 90 ALA A N 1
ATOM 691 C CA . ALA A 1 90 ? 7.334 1.187 -2.812 1.00 98.31 90 ALA A CA 1
ATOM 692 C C . ALA A 1 90 ? 7.990 2.530 -3.169 1.00 98.31 90 ALA A C 1
ATOM 694 O O . ALA A 1 90 ? 8.199 2.813 -4.350 1.00 98.31 90 ALA A O 1
ATOM 695 N N . VAL A 1 91 ? 8.377 3.326 -2.166 1.00 98.69 91 VAL A N 1
ATOM 696 C CA . VAL A 1 91 ? 8.922 4.677 -2.378 1.00 98.69 91 VAL A CA 1
ATOM 697 C C . VAL A 1 91 ? 10.241 4.657 -3.166 1.00 98.69 91 VAL A C 1
ATOM 699 O O . VAL A 1 91 ? 10.300 5.316 -4.207 1.00 98.69 91 VAL A O 1
ATOM 702 N N . PRO A 1 92 ? 11.272 3.866 -2.793 1.00 98.50 92 PRO A N 1
ATOM 703 C CA . PRO A 1 92 ? 12.535 3.876 -3.536 1.00 98.50 92 PRO A CA 1
ATOM 704 C C . PRO A 1 92 ? 12.383 3.395 -4.982 1.00 98.50 92 PRO A C 1
ATOM 706 O O . PRO A 1 92 ? 13.073 3.879 -5.885 1.00 98.50 92 PRO A O 1
ATOM 709 N N . LEU A 1 93 ? 11.470 2.447 -5.222 1.00 97.94 93 LEU A N 1
ATOM 710 C CA . LEU A 1 93 ? 11.204 1.944 -6.563 1.00 97.94 93 LEU A CA 1
ATOM 711 C C . LEU A 1 93 ? 10.530 3.014 -7.432 1.00 97.94 93 LEU A C 1
ATOM 713 O O . LEU A 1 93 ? 10.989 3.250 -8.550 1.00 97.94 93 LEU A O 1
ATOM 717 N N . LEU A 1 94 ? 9.508 3.701 -6.910 1.00 98.25 94 LEU A N 1
ATOM 718 C CA . LEU A 1 94 ? 8.844 4.816 -7.591 1.00 98.25 94 LEU A CA 1
ATOM 719 C C . LEU A 1 94 ? 9.841 5.913 -7.973 1.00 98.25 94 LEU A C 1
ATOM 721 O O . LEU A 1 94 ? 9.869 6.373 -9.116 1.00 98.25 94 LEU A O 1
ATOM 725 N N . GLU A 1 95 ? 10.689 6.315 -7.031 1.00 97.62 95 GLU A N 1
ATOM 726 C CA . GLU A 1 95 ? 11.707 7.331 -7.281 1.00 97.62 95 GLU A CA 1
ATOM 727 C C . GLU A 1 95 ? 12.720 6.890 -8.340 1.00 97.62 95 GLU A C 1
ATOM 729 O O . GLU A 1 95 ? 13.095 7.683 -9.203 1.00 97.62 95 GLU A O 1
ATOM 734 N N . SER A 1 96 ? 13.138 5.621 -8.316 1.00 96.31 96 SER A N 1
ATOM 735 C CA . SER A 1 96 ? 14.014 5.054 -9.342 1.00 96.31 96 SER A CA 1
ATOM 736 C C . SER A 1 96 ? 13.377 5.137 -10.733 1.00 96.31 96 SER A C 1
ATOM 738 O O . SER A 1 96 ? 14.038 5.565 -11.681 1.00 96.31 96 SER A O 1
ATOM 740 N N . LEU A 1 97 ? 12.081 4.818 -10.863 1.00 94.88 97 LEU A N 1
ATOM 741 C CA . LEU A 1 97 ? 11.360 4.939 -12.138 1.00 94.88 97 LEU A CA 1
ATOM 742 C C . LEU A 1 97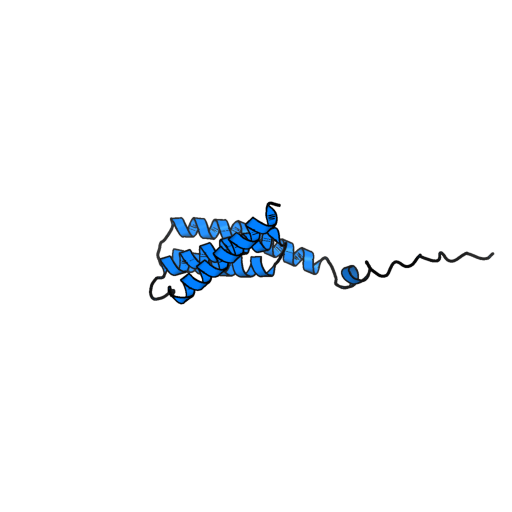 ? 11.263 6.382 -12.617 1.00 94.88 97 LEU A C 1
ATOM 744 O O . LEU A 1 97 ? 11.528 6.661 -13.787 1.00 94.88 97 LEU A O 1
ATOM 748 N N . ARG A 1 98 ? 10.929 7.306 -11.714 1.00 93.50 98 ARG A N 1
ATOM 749 C CA . ARG A 1 98 ? 10.848 8.734 -12.033 1.00 93.50 98 ARG A CA 1
ATOM 750 C C . ARG A 1 98 ? 12.198 9.277 -12.493 1.00 93.50 98 ARG A C 1
ATOM 752 O O . ARG A 1 98 ? 12.257 9.938 -13.527 1.00 93.50 98 ARG A O 1
ATOM 759 N N . ARG A 1 99 ? 13.291 8.925 -11.803 1.00 92.88 99 ARG A N 1
ATOM 760 C CA . ARG A 1 99 ? 14.655 9.294 -12.219 1.00 92.88 99 ARG A CA 1
ATOM 761 C C . ARG A 1 99 ? 14.999 8.737 -13.598 1.00 92.88 99 ARG A C 1
ATOM 763 O O . ARG A 1 99 ? 15.488 9.488 -14.433 1.00 92.88 99 ARG A O 1
ATOM 770 N N . ARG A 1 100 ? 14.695 7.462 -13.877 1.00 89.19 100 ARG A N 1
ATOM 771 C CA . ARG A 1 100 ? 14.916 6.863 -15.208 1.00 89.19 100 ARG A CA 1
ATOM 772 C C . ARG A 1 100 ? 14.130 7.566 -16.312 1.00 89.19 100 ARG A C 1
ATOM 774 O O . ARG A 1 100 ? 14.659 7.749 -17.401 1.00 89.19 100 ARG A O 1
ATOM 781 N N . ARG A 1 101 ? 12.883 7.962 -16.041 1.00 81.69 101 ARG A N 1
ATOM 782 C CA . ARG A 1 101 ? 12.038 8.683 -17.002 1.00 81.69 101 ARG A CA 1
ATOM 783 C C . ARG A 1 101 ? 12.605 10.062 -17.336 1.00 81.69 101 ARG A C 1
ATOM 785 O O . ARG A 1 101 ? 12.593 10.431 -18.498 1.00 81.69 101 ARG A O 1
ATOM 792 N N . VAL A 1 102 ? 13.119 10.787 -16.343 1.00 78.31 102 VAL A N 1
ATOM 793 C CA . VAL A 1 102 ? 13.767 12.095 -16.552 1.00 78.31 102 VAL A CA 1
ATOM 794 C C . VAL A 1 102 ? 15.121 11.941 -17.254 1.00 78.31 102 VAL A C 1
ATOM 796 O O . VAL A 1 102 ? 15.442 12.720 -18.144 1.00 78.31 102 VAL A O 1
ATOM 799 N N . ALA A 1 103 ? 15.900 10.916 -16.895 1.00 76.81 103 ALA A N 1
ATOM 800 C CA . ALA A 1 103 ? 17.210 10.639 -17.488 1.00 76.81 103 ALA A CA 1
ATOM 801 C C . ALA A 1 103 ? 17.145 10.087 -18.923 1.00 76.81 103 ALA A C 1
ATOM 803 O O . ALA A 1 103 ? 18.164 10.075 -19.607 1.00 76.81 103 ALA A O 1
ATOM 804 N N . ARG A 1 104 ? 15.974 9.628 -19.385 1.00 67.19 104 ARG A N 1
ATOM 805 C CA . ARG A 1 104 ? 15.718 9.282 -20.788 1.00 67.19 104 ARG A CA 1
ATOM 806 C C . ARG A 1 104 ? 14.962 10.442 -21.451 1.00 67.19 104 ARG A C 1
ATOM 808 O O . ARG A 1 104 ? 13.731 10.416 -21.463 1.00 67.19 104 ARG A O 1
ATOM 815 N N . PRO A 1 105 ? 15.668 11.461 -21.969 1.00 66.38 105 PRO A N 1
ATOM 816 C CA . PRO A 1 105 ? 15.030 12.611 -22.599 1.00 66.38 105 PRO A CA 1
ATOM 817 C C . PRO A 1 105 ? 14.207 12.188 -23.825 1.00 66.38 105 PRO A C 1
ATOM 819 O O . PRO A 1 105 ? 14.505 11.177 -24.462 1.00 66.38 105 PRO A O 1
ATOM 822 N N . GLU A 1 106 ? 13.166 12.954 -24.162 1.00 63.56 106 GLU A N 1
ATOM 823 C CA . GLU A 1 106 ? 12.241 12.610 -25.256 1.00 63.56 106 GLU A CA 1
ATOM 824 C C . GLU A 1 106 ? 12.946 12.476 -26.615 1.00 63.56 106 GLU A C 1
ATOM 826 O O . GLU A 1 106 ? 12.586 11.599 -27.398 1.00 63.56 106 GLU A O 1
ATOM 831 N N . TRP A 1 107 ? 14.029 13.228 -26.853 1.00 66.19 107 TRP A N 1
ATOM 832 C CA . TRP A 1 107 ? 14.844 13.091 -28.068 1.00 66.19 107 TRP A CA 1
ATOM 833 C C . TRP A 1 107 ? 15.468 11.689 -28.218 1.00 66.19 107 TRP A C 1
ATOM 835 O O . TRP A 1 107 ? 15.538 11.160 -29.322 1.00 66.19 107 TRP A O 1
ATOM 845 N N . ALA A 1 108 ? 15.819 11.023 -27.111 1.00 64.88 108 ALA A N 1
ATOM 846 C CA . ALA A 1 108 ? 16.386 9.670 -27.114 1.00 64.88 108 ALA A CA 1
ATOM 847 C C . ALA A 1 108 ? 15.329 8.561 -27.307 1.00 64.88 108 ALA A C 1
ATOM 849 O O . ALA A 1 108 ? 15.665 7.379 -27.385 1.00 64.88 108 ALA A O 1
ATOM 850 N N . ARG A 1 109 ? 14.032 8.902 -27.329 1.00 59.88 109 ARG A N 1
ATOM 851 C CA . ARG A 1 109 ? 12.969 7.987 -27.782 1.00 59.88 109 ARG A CA 1
ATOM 852 C C . ARG A 1 109 ? 12.769 8.048 -29.293 1.00 59.88 109 ARG A C 1
ATOM 854 O O . ARG A 1 109 ? 12.443 7.016 -29.862 1.00 59.88 109 ARG A O 1
ATOM 861 N N . ASN A 1 110 ? 13.002 9.207 -29.904 1.00 55.00 110 ASN A N 1
ATOM 862 C CA . ASN A 1 110 ? 12.714 9.450 -31.318 1.00 55.00 110 ASN A CA 1
ATOM 863 C C . ASN A 1 110 ? 13.892 9.099 -32.249 1.00 55.00 110 ASN A C 1
ATOM 865 O O . ASN A 1 110 ? 13.674 8.875 -33.429 1.00 55.00 110 ASN A O 1
ATOM 869 N N . HIS A 1 111 ? 15.129 9.002 -31.745 1.00 54.09 111 HIS A N 1
ATOM 870 C CA . HIS A 1 111 ? 16.309 8.630 -32.551 1.00 54.09 111 HIS A CA 1
ATOM 871 C C . HIS A 1 111 ? 16.476 7.124 -32.824 1.00 54.09 111 HIS A C 1
ATOM 873 O O . HIS A 1 111 ? 17.435 6.735 -33.469 1.00 54.09 111 HIS A O 1
ATOM 879 N N . ALA A 1 112 ? 15.570 6.255 -32.363 1.00 52.72 112 ALA A N 1
ATOM 880 C CA . ALA A 1 112 ? 15.656 4.816 -32.651 1.00 52.72 112 ALA A CA 1
ATOM 881 C C . ALA A 1 112 ? 14.983 4.404 -33.978 1.00 52.72 112 ALA A C 1
ATOM 883 O O . ALA A 1 112 ? 15.030 3.229 -34.335 1.00 52.72 112 ALA A O 1
ATOM 884 N N . GLU A 1 113 ? 14.341 5.341 -34.684 1.00 52.53 113 GLU A N 1
ATOM 885 C CA . GLU A 1 113 ? 13.608 5.074 -35.932 1.00 52.53 113 GLU A CA 1
ATOM 886 C C . GLU A 1 113 ? 14.246 5.731 -37.172 1.00 52.53 113 GLU A C 1
ATOM 888 O O . GLU A 1 113 ? 13.776 5.471 -38.275 1.00 52.53 113 GLU A O 1
ATOM 893 N N . ASP A 1 114 ? 15.318 6.523 -37.018 1.00 50.81 114 ASP A N 1
ATOM 894 C CA . ASP A 1 114 ? 15.826 7.410 -38.086 1.00 50.81 114 ASP A CA 1
ATOM 895 C C . ASP A 1 114 ? 17.336 7.276 -38.384 1.00 50.81 114 ASP A C 1
ATOM 897 O O . ASP A 1 114 ? 17.912 8.129 -39.056 1.00 50.81 114 ASP A O 1
ATOM 901 N N . ASP A 1 115 ? 17.990 6.193 -37.941 1.00 48.69 115 ASP A N 1
ATOM 902 C CA . ASP A 1 115 ? 19.355 5.861 -38.390 1.00 48.69 115 ASP A CA 1
ATOM 903 C C . ASP A 1 115 ? 19.306 5.279 -39.820 1.00 48.69 115 ASP A C 1
ATOM 905 O O . ASP A 1 115 ? 19.487 4.081 -40.061 1.00 48.69 115 ASP A O 1
ATOM 909 N N . GLY A 1 116 ? 19.016 6.149 -40.791 1.00 54.91 116 GLY A N 1
ATOM 910 C CA . GLY A 1 116 ? 19.426 5.960 -42.181 1.00 54.91 116 GLY A CA 1
ATOM 911 C C . GLY A 1 116 ? 20.959 5.993 -42.283 1.00 54.91 116 GLY A C 1
ATOM 912 O O . GLY A 1 116 ? 21.612 6.609 -41.442 1.00 54.91 116 GLY A O 1
ATOM 913 N N . PRO A 1 117 ? 21.566 5.307 -43.268 1.00 44.97 117 PRO A N 1
ATOM 914 C CA . PRO A 1 117 ? 23.010 5.103 -43.295 1.00 44.97 117 PRO A CA 1
ATOM 915 C C . PRO A 1 117 ? 23.758 6.441 -43.369 1.00 44.97 117 PRO A C 1
ATOM 917 O O . PRO A 1 117 ? 23.534 7.226 -44.288 1.00 44.97 117 PRO A O 1
ATOM 920 N N . GLU A 1 118 ? 24.654 6.675 -42.404 1.00 50.91 118 GLU A N 1
ATOM 921 C CA . GLU A 1 118 ? 25.611 7.783 -42.409 1.00 50.91 118 GLU A CA 1
ATOM 922 C C . GLU A 1 118 ? 26.439 7.746 -43.704 1.00 50.91 118 GLU A C 1
ATOM 924 O O . GLU A 1 118 ? 27.337 6.916 -43.869 1.00 50.91 118 GLU A O 1
ATOM 929 N N . GLU A 1 119 ? 26.158 8.660 -44.635 1.00 49.09 119 GLU A N 1
ATOM 930 C CA . GLU A 1 119 ? 27.097 8.982 -45.706 1.00 49.09 119 GLU A CA 1
ATOM 931 C C . GLU A 1 119 ? 28.291 9.716 -45.087 1.00 49.09 119 GLU A C 1
ATOM 933 O O . GLU A 1 119 ? 28.234 10.893 -44.729 1.00 49.09 119 GLU A O 1
ATOM 938 N N . THR A 1 120 ? 29.398 8.994 -44.938 1.00 49.69 120 THR A N 1
ATOM 939 C CA . THR A 1 120 ? 30.701 9.573 -44.612 1.00 49.69 120 THR A CA 1
ATOM 940 C C . THR A 1 120 ? 31.105 10.570 -45.704 1.00 49.69 120 THR A C 1
ATOM 942 O O . THR A 1 120 ? 31.117 10.182 -46.876 1.00 49.69 120 THR A O 1
ATOM 945 N N . PRO A 1 121 ? 31.500 11.817 -45.382 1.00 50.06 121 PRO A N 1
ATOM 946 C CA . PRO A 1 121 ? 31.961 12.742 -46.401 1.00 50.06 121 PRO A CA 1
ATOM 947 C C . PRO A 1 121 ? 33.334 12.293 -46.902 1.00 50.06 121 PRO A C 1
ATOM 949 O O . PRO A 1 121 ? 34.309 12.246 -46.147 1.00 50.06 121 PRO A O 1
ATOM 952 N N . HIS A 1 122 ? 33.406 11.960 -48.190 1.00 45.09 122 HIS A N 1
ATOM 953 C CA . HIS A 1 122 ? 34.667 11.771 -48.891 1.00 45.09 122 HIS A CA 1
ATOM 954 C C . HIS A 1 122 ? 35.425 13.105 -48.938 1.00 45.09 122 HIS A C 1
ATOM 956 O O . HIS A 1 122 ? 34.948 14.089 -49.497 1.00 45.09 122 HIS A O 1
ATOM 962 N N . LEU A 1 123 ? 36.612 13.128 -48.329 1.00 50.44 123 LEU A N 1
ATOM 963 C CA . LEU A 1 123 ? 37.610 14.175 -48.525 1.00 50.44 123 LEU A CA 1
ATOM 964 C C . LEU A 1 123 ? 38.160 14.053 -49.952 1.00 50.44 123 LEU A C 1
ATOM 966 O O . LEU A 1 123 ? 38.846 13.079 -50.264 1.00 50.44 123 LEU A O 1
ATOM 970 N N . GLU A 1 124 ? 37.855 15.027 -50.807 1.00 45.84 124 GLU A N 1
ATOM 971 C CA . GLU A 1 124 ? 38.558 15.225 -52.077 1.00 45.84 124 GLU A CA 1
ATOM 972 C C . GLU A 1 124 ? 39.787 16.126 -51.878 1.00 45.84 124 GLU A C 1
ATOM 974 O O . GLU A 1 124 ? 39.776 17.045 -51.057 1.00 45.84 124 GLU A O 1
ATOM 979 N N . ASN A 1 125 ? 40.847 15.756 -52.608 1.00 49.38 125 ASN A N 1
ATOM 980 C CA . ASN A 1 125 ? 42.230 16.253 -52.573 1.00 49.38 125 ASN A CA 1
ATOM 981 C C . ASN A 1 125 ? 42.401 17.764 -52.757 1.00 49.38 125 ASN A C 1
ATOM 983 O O . ASN A 1 125 ? 41.692 18.347 -53.607 1.00 49.38 125 ASN A O 1
#

Nearest PDB structures (foldseek):
  4jhr-assembly1_A  TM=9.325E-01  e=6.461E-01  Mus musculus
  1g73-assembly2_B  TM=4.035E-01  e=2.098E+00  Homo sapiens

Secondary structure (DSSP, 8-state):
-HHHHHHHHHHHHHHHHHHHHHH--TTTSHHHHHHHHHHHHHHHHHHHHHHT-HHHHHHHHHHHHHHHHHHHHTT-HHHHHHHHHHHHHHHHHHHHHHHHHHHS-THHHHTTS------PPP---

pLDDT: mean 87.19, std 17.97, range [44.97, 98.88]

Solvent-accessible surface area (backbone atoms only — not comparable to full-atom values): 6726 Å² total; per-residue (Å²): 133,71,66,64,63,51,53,54,53,32,50,52,43,33,54,53,22,51,57,46,48,75,75,30,38,68,86,84,32,37,72,60,24,20,50,28,28,40,47,26,14,52,26,26,38,52,49,11,62,74,68,73,34,50,64,38,20,47,54,13,42,51,25,24,51,56,15,28,55,47,23,59,76,68,67,36,60,76,55,30,58,50,29,51,57,49,41,71,56,36,50,62,52,29,52,52,46,51,51,52,56,65,74,51,48,73,68,75,65,62,60,79,80,66,83,65,83,82,80,75,83,80,85,78,134

Mean predicted aligned error: 8.92 Å

Radius of gyration: 21.75 Å; Cα contacts (8 Å, |Δi|>4): 114; chains: 1; bounding box: 61×35×70 Å

Foldseek 3Di:
DPPVVLLVVLVVQLVVLVVQCVVDDCVPHVQSVLVSLQSNLVSLQVNCVSVVNLVSLVSSLVSLVSSLVSCVVVVVVVVNVVSVVSNVPSVVSSVVSVVVVVVCDPVNVVVVPPCDDDPDDDDDD